Protein AF-A0A2I7ZGC5-F1 (afdb_monomer_lite)

pLDDT: mean 86.62, std 9.99, range [56.62, 96.94]

Structure (mmCIF, N/CA/C/O backbone):
data_AF-A0A2I7ZGC5-F1
#
_entry.id   AF-A0A2I7ZGC5-F1
#
loop_
_atom_site.group_PDB
_atom_site.id
_atom_site.type_symbol
_atom_site.label_atom_id
_atom_site.label_alt_id
_atom_site.label_comp_id
_atom_site.label_asym_id
_atom_site.label_entity_id
_atom_site.label_seq_id
_atom_site.pdbx_PDB_ins_code
_atom_site.Cartn_x
_atom_site.Cartn_y
_atom_site.Cartn_z
_atom_site.occupancy
_atom_site.B_iso_or_equiv
_atom_site.auth_seq_id
_atom_site.auth_comp_id
_atom_site.auth_asym_id
_atom_site.auth_atom_id
_atom_site.pdbx_PDB_model_num
ATOM 1 N N . TRP A 1 1 ? 6.397 -4.520 -6.3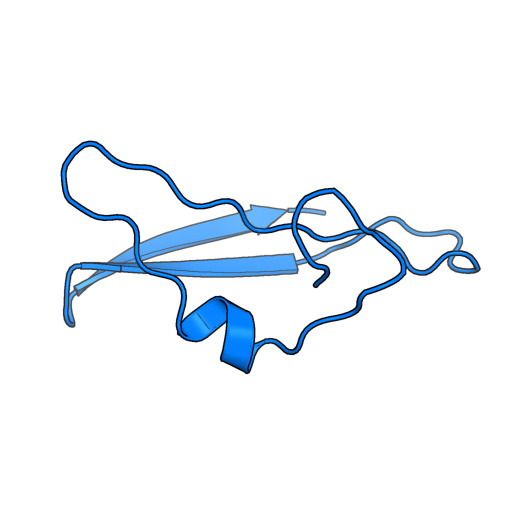47 1.00 84.62 1 TRP A N 1
ATOM 2 C CA . TRP A 1 1 ? 6.386 -3.197 -5.685 1.00 84.62 1 TRP A CA 1
ATOM 3 C C . TRP A 1 1 ? 7.782 -2.621 -5.733 1.00 84.62 1 TRP A C 1
ATOM 5 O O . TRP A 1 1 ? 8.714 -3.397 -5.888 1.00 84.62 1 TRP A O 1
ATOM 15 N N . TYR A 1 2 ? 7.956 -1.314 -5.560 1.00 87.56 2 TYR A N 1
ATOM 16 C CA . TYR A 1 2 ? 9.295 -0.719 -5.499 1.00 87.56 2 TYR A CA 1
ATOM 17 C C . TYR A 1 2 ? 9.384 0.427 -4.476 1.00 87.56 2 TYR A C 1
ATOM 19 O O . TYR A 1 2 ? 8.355 0.965 -4.036 1.00 87.56 2 TYR A O 1
ATOM 27 N N . LYS A 1 3 ? 10.606 0.766 -4.043 1.00 86.56 3 LYS A N 1
ATOM 28 C CA . LYS A 1 3 ? 10.852 1.843 -3.063 1.00 86.56 3 LYS A CA 1
ATOM 29 C C . LYS A 1 3 ? 10.512 3.221 -3.626 1.00 86.56 3 LYS A C 1
ATOM 31 O O . LYS A 1 3 ? 10.622 3.473 -4.816 1.00 86.56 3 LYS A O 1
ATOM 36 N N . ASP A 1 4 ? 10.122 4.146 -2.757 1.00 83.00 4 ASP A N 1
ATOM 37 C CA . ASP A 1 4 ? 9.769 5.508 -3.164 1.00 83.00 4 ASP A CA 1
ATOM 38 C C . ASP A 1 4 ? 10.899 6.151 -3.987 1.00 83.00 4 ASP A C 1
ATOM 40 O O . ASP A 1 4 ? 12.034 6.263 -3.531 1.00 83.00 4 ASP A O 1
ATOM 44 N N . GLY A 1 5 ? 10.571 6.555 -5.216 1.00 81.62 5 GLY A N 1
ATOM 45 C CA . GLY A 1 5 ? 11.511 7.202 -6.134 1.00 81.62 5 GLY A CA 1
ATOM 46 C C . GLY A 1 5 ? 12.476 6.273 -6.880 1.00 81.62 5 GLY A C 1
ATOM 47 O O . GLY A 1 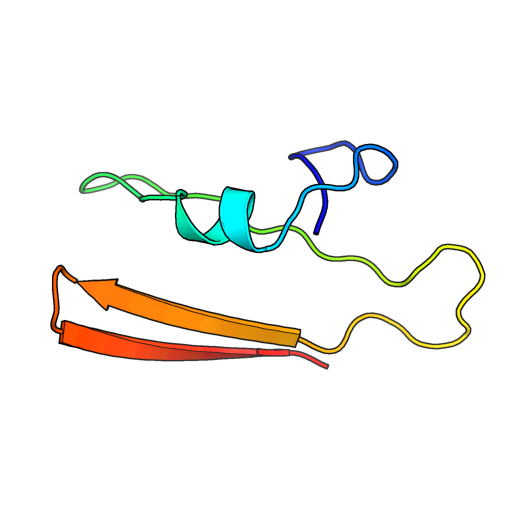5 ? 13.184 6.767 -7.752 1.00 81.62 5 GLY A O 1
ATOM 48 N N . ASP A 1 6 ? 12.480 4.964 -6.609 1.00 83.75 6 ASP A N 1
ATOM 49 C CA . ASP A 1 6 ? 13.427 4.015 -7.208 1.00 83.75 6 ASP A CA 1
ATOM 50 C C . ASP A 1 6 ? 12.721 2.744 -7.703 1.00 83.75 6 ASP A C 1
ATOM 52 O O . ASP A 1 6 ? 12.377 1.857 -6.921 1.00 83.75 6 ASP A O 1
ATOM 56 N N . LYS A 1 7 ? 12.506 2.671 -9.023 1.00 81.19 7 LYS A N 1
ATOM 57 C CA . LYS A 1 7 ? 11.825 1.552 -9.695 1.00 81.19 7 LYS A CA 1
ATOM 58 C C . LYS A 1 7 ? 12.667 0.279 -9.772 1.00 81.19 7 LYS A C 1
ATOM 60 O O . LYS A 1 7 ? 12.088 -0.793 -9.928 1.00 81.19 7 LYS A O 1
ATOM 65 N N . ASP A 1 8 ? 13.987 0.393 -9.649 1.00 82.12 8 ASP A N 1
ATOM 66 C CA . ASP A 1 8 ? 14.908 -0.743 -9.728 1.00 82.12 8 ASP A CA 1
ATOM 67 C C . ASP A 1 8 ? 15.084 -1.412 -8.352 1.00 82.12 8 ASP A C 1
ATOM 69 O O . ASP A 1 8 ? 15.478 -2.575 -8.250 1.00 82.12 8 ASP A O 1
ATOM 73 N N . ALA A 1 9 ? 14.721 -0.706 -7.277 1.00 85.12 9 ALA A N 1
ATOM 74 C CA . ALA A 1 9 ? 14.662 -1.235 -5.922 1.00 85.12 9 ALA A CA 1
ATOM 75 C C . ALA A 1 9 ? 13.334 -1.964 -5.650 1.00 85.12 9 ALA A C 1
ATOM 77 O O . ALA A 1 9 ? 12.453 -1.454 -4.945 1.00 85.12 9 ALA A O 1
ATOM 78 N N . GLU A 1 10 ? 13.204 -3.175 -6.195 1.00 85.88 10 GLU A N 1
ATOM 79 C CA . GLU A 1 10 ? 12.050 -4.045 -5.954 1.00 85.88 10 GLU A CA 1
ATOM 80 C C . GLU A 1 10 ? 11.912 -4.387 -4.456 1.00 85.88 10 GLU A C 1
ATOM 82 O O . GLU A 1 10 ? 12.885 -4.718 -3.774 1.00 85.88 10 GLU A O 1
ATOM 87 N N . ILE A 1 11 ? 10.683 -4.291 -3.940 1.00 88.06 11 ILE A N 1
ATOM 88 C CA . ILE A 1 11 ? 10.320 -4.683 -2.571 1.00 88.06 11 ILE A CA 1
ATOM 89 C C . ILE A 1 11 ? 9.221 -5.739 -2.593 1.00 88.06 11 ILE A C 1
ATOM 91 O O . ILE A 1 11 ? 8.425 -5.837 -3.538 1.00 88.06 11 ILE A O 1
ATOM 95 N N . THR A 1 12 ? 9.164 -6.519 -1.522 1.00 89.12 12 THR A N 1
ATOM 96 C CA . THR A 1 12 ? 8.208 -7.613 -1.388 1.00 89.12 12 THR A CA 1
ATOM 97 C C . THR A 1 12 ? 6.814 -7.095 -1.026 1.00 89.12 12 THR A C 1
ATOM 99 O O . THR A 1 12 ? 6.628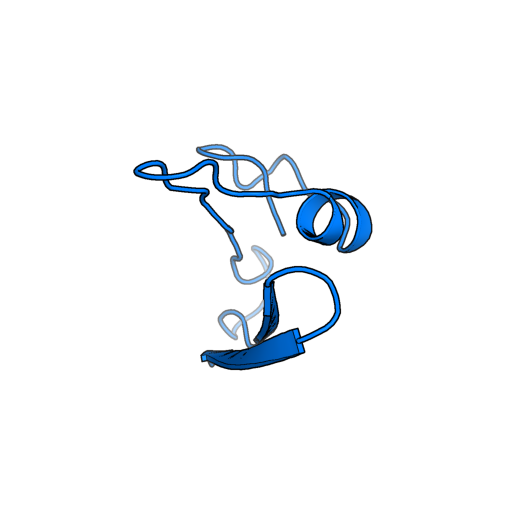 -5.967 -0.567 1.00 89.12 12 THR A O 1
ATOM 102 N N . SER A 1 13 ? 5.792 -7.934 -1.209 1.00 89.19 13 SER A N 1
ATOM 103 C CA . SER A 1 13 ? 4.444 -7.634 -0.704 1.00 89.19 13 SER A CA 1
ATOM 104 C C . SER A 1 13 ? 4.379 -7.599 0.823 1.00 89.19 13 SER A C 1
ATOM 106 O O . SER A 1 13 ? 3.455 -7.004 1.370 1.00 89.19 13 SER A O 1
ATOM 108 N N . GLU A 1 14 ? 5.321 -8.240 1.514 1.00 90.44 14 GLU A N 1
ATOM 109 C CA . GLU A 1 14 ? 5.405 -8.208 2.974 1.00 90.44 14 GLU A CA 1
ATOM 110 C C . GLU A 1 14 ? 5.895 -6.838 3.453 1.00 90.44 14 GLU A C 1
ATOM 112 O O . GLU A 1 14 ? 5.278 -6.251 4.336 1.00 90.44 14 GLU A O 1
ATOM 117 N N . ASP A 1 15 ? 6.882 -6.248 2.767 1.00 90.31 15 ASP A N 1
ATOM 118 C CA . ASP A 1 15 ? 7.339 -4.876 3.035 1.00 90.31 15 ASP A CA 1
ATOM 119 C C . ASP A 1 15 ? 6.204 -3.850 2.900 1.00 90.31 15 ASP A C 1
ATOM 121 O O . ASP A 1 15 ? 6.109 -2.902 3.679 1.00 90.31 15 ASP A O 1
ATOM 125 N N . VAL A 1 16 ? 5.316 -4.039 1.918 1.00 90.06 16 VAL A N 1
ATOM 126 C CA . VAL A 1 16 ? 4.133 -3.185 1.734 1.00 90.06 16 VAL A CA 1
ATOM 127 C C . VAL A 1 16 ? 3.091 -3.409 2.828 1.00 90.06 16 VAL A C 1
ATOM 129 O O . VAL A 1 16 ? 2.505 -2.439 3.296 1.00 90.06 16 VAL A O 1
ATOM 132 N N . GLN A 1 17 ? 2.879 -4.648 3.277 1.00 91.06 17 GLN A N 1
ATOM 133 C CA . GLN A 1 17 ? 1.940 -4.951 4.366 1.00 91.06 17 GLN A CA 1
ATOM 134 C C . GLN A 1 17 ? 2.353 -4.331 5.706 1.00 91.06 17 GLN A C 1
ATOM 136 O O . GLN A 1 17 ? 1.490 -4.043 6.528 1.00 91.06 17 GLN A O 1
ATOM 141 N N . GLN A 1 18 ? 3.647 -4.081 5.918 1.00 91.56 18 GLN A N 1
ATOM 142 C CA . GLN A 1 18 ? 4.137 -3.398 7.119 1.00 91.56 18 GLN A CA 1
ATOM 143 C C . GLN A 1 18 ? 3.965 -1.868 7.070 1.00 91.56 18 GLN A C 1
ATOM 145 O O . GLN A 1 18 ? 4.220 -1.179 8.060 1.00 91.56 18 GLN A O 1
ATOM 150 N N . LYS A 1 19 ? 3.537 -1.294 5.936 1.00 91.75 19 LYS A N 1
ATOM 151 C CA . LYS A 1 19 ? 3.328 0.153 5.812 1.00 91.75 19 LYS A CA 1
ATOM 152 C C . LYS A 1 19 ? 2.069 0.585 6.564 1.00 91.75 19 LYS A C 1
ATOM 154 O O . LYS A 1 19 ? 0.980 0.080 6.321 1.00 91.75 19 LYS A O 1
ATOM 159 N N . THR A 1 20 ? 2.213 1.586 7.431 1.00 93.88 20 THR A N 1
ATOM 160 C CA . THR A 1 20 ? 1.108 2.196 8.186 1.00 93.88 20 THR A CA 1
ATOM 161 C C . THR A 1 20 ? 1.186 3.714 8.067 1.00 93.88 20 THR A C 1
ATOM 163 O O . THR A 1 20 ? 2.256 4.296 8.249 1.00 93.88 20 THR A O 1
ATOM 166 N N . ALA A 1 21 ? 0.060 4.364 7.771 1.00 92.62 21 ALA A N 1
ATOM 167 C CA . ALA A 1 21 ? -0.039 5.819 7.812 1.00 92.62 21 ALA A CA 1
ATOM 168 C C . ALA A 1 21 ? -0.426 6.270 9.234 1.00 92.62 21 ALA A C 1
ATOM 170 O O . ALA A 1 21 ? -1.436 5.795 9.759 1.00 92.62 21 ALA A O 1
ATOM 171 N N . PRO A 1 22 ? 0.335 7.172 9.879 1.00 92.19 22 PRO A N 1
ATOM 172 C CA . PRO A 1 22 ? -0.069 7.733 11.163 1.00 92.19 22 PRO A CA 1
ATOM 173 C C . PRO A 1 22 ? -1.269 8.684 10.988 1.00 92.19 22 PRO A C 1
ATOM 175 O O . PRO A 1 22 ? -1.518 9.155 9.875 1.00 92.19 22 PRO A O 1
ATOM 178 N N . PRO A 1 23 ? -1.993 9.032 12.069 1.00 91.19 23 PRO A N 1
ATOM 179 C CA . PRO A 1 23 ? -3.059 10.030 12.010 1.00 91.19 23 PRO A CA 1
ATOM 180 C C . PRO A 1 23 ? -2.585 11.344 11.372 1.00 91.19 23 PRO A C 1
ATOM 182 O O . PRO A 1 23 ? -1.589 11.926 11.798 1.00 91.19 23 PRO A O 1
ATOM 185 N N . GLY A 1 24 ? -3.289 11.801 10.331 1.00 93.38 24 GLY A N 1
ATOM 186 C CA . GLY A 1 24 ? -2.928 12.999 9.559 1.00 93.38 24 GLY A CA 1
ATOM 187 C C . GLY A 1 24 ? -1.741 12.828 8.598 1.00 93.38 24 GLY A C 1
ATOM 188 O O . GLY A 1 24 ? -1.373 13.783 7.918 1.00 93.38 24 GLY A O 1
ATOM 189 N N . GLY A 1 25 ? -1.145 11.636 8.531 1.00 93.06 25 GLY A N 1
ATOM 190 C CA . GLY A 1 25 ? -0.061 11.297 7.617 1.00 93.06 25 GLY A CA 1
ATOM 191 C C . GLY A 1 25 ? -0.535 10.590 6.349 1.00 93.06 25 GLY A C 1
ATOM 192 O O . GLY A 1 25 ? -1.718 10.320 6.148 1.00 93.06 25 GLY A O 1
ATOM 193 N N . SER A 1 26 ? 0.425 10.262 5.490 1.00 92.38 26 SER A N 1
ATOM 194 C CA . SER A 1 26 ? 0.209 9.457 4.288 1.00 92.38 26 SER A CA 1
ATOM 195 C C . SER A 1 26 ? 1.362 8.480 4.101 1.00 92.38 26 SER A C 1
ATOM 197 O O . SER A 1 26 ? 2.444 8.657 4.665 1.00 92.38 26 SER A O 1
ATOM 199 N N . VAL A 1 27 ? 1.116 7.434 3.320 1.00 92.06 27 VAL A N 1
ATOM 200 C CA . VAL A 1 27 ? 2.138 6.476 2.921 1.00 92.06 27 VAL A CA 1
ATOM 201 C C . VAL A 1 27 ? 1.977 6.154 1.443 1.00 92.06 27 VAL A C 1
ATOM 203 O O . VAL A 1 27 ? 0.857 6.007 0.955 1.00 92.06 27 VAL A O 1
ATOM 206 N N . ASN A 1 28 ? 3.095 6.048 0.731 1.00 91.31 28 ASN A N 1
ATOM 207 C CA . ASN A 1 28 ? 3.092 5.725 -0.689 1.00 91.31 28 ASN A CA 1
ATOM 208 C C . ASN A 1 28 ? 3.189 4.217 -0.905 1.00 91.31 28 ASN A C 1
ATOM 210 O O . ASN A 1 28 ? 3.914 3.508 -0.197 1.00 91.31 28 ASN A O 1
ATOM 214 N N . VAL A 1 29 ? 2.508 3.731 -1.937 1.00 89.50 29 VAL A N 1
ATOM 215 C CA . VAL A 1 29 ? 2.649 2.364 -2.436 1.00 89.50 29 VAL A CA 1
ATOM 216 C C . VAL A 1 29 ? 2.926 2.456 -3.928 1.00 89.50 29 VAL A C 1
ATOM 218 O O . VAL A 1 29 ? 2.132 3.041 -4.659 1.00 89.50 29 VAL A O 1
ATOM 221 N N . ASN A 1 30 ? 4.065 1.922 -4.374 1.00 88.81 30 ASN A N 1
ATOM 222 C CA . ASN A 1 30 ? 4.522 2.103 -5.749 1.00 88.81 30 ASN A CA 1
ATOM 223 C C . ASN A 1 30 ? 4.578 0.764 -6.485 1.00 88.81 30 ASN A C 1
ATOM 225 O O . ASN A 1 30 ? 5.175 -0.207 -6.003 1.00 88.81 30 ASN A O 1
ATOM 229 N N . SER A 1 31 ? 3.971 0.729 -7.667 1.00 85.94 31 SER A N 1
ATOM 230 C CA . SER A 1 31 ? 3.995 -0.412 -8.576 1.00 85.94 31 SER A CA 1
ATOM 231 C C . SER A 1 31 ? 4.251 0.069 -9.999 1.00 85.94 31 SER A C 1
ATOM 233 O O . SER A 1 31 ? 3.745 1.113 -10.406 1.00 85.94 31 SER A O 1
ATOM 235 N N . CYS A 1 32 ? 5.066 -0.665 -10.753 1.00 82.25 32 CYS A N 1
ATOM 236 C CA . CYS A 1 32 ? 5.284 -0.439 -12.178 1.00 82.25 32 CYS A CA 1
ATOM 237 C C . CYS A 1 32 ? 5.256 -1.780 -12.902 1.00 82.25 32 CYS A C 1
ATOM 239 O O . CYS A 1 32 ? 5.546 -2.821 -12.306 1.00 82.25 32 CYS A O 1
ATOM 241 N N . GLY A 1 33 ? 4.913 -1.748 -14.191 1.00 72.75 33 GLY A N 1
ATOM 242 C CA . GLY A 1 33 ? 5.157 -2.891 -15.063 1.00 72.75 33 GLY A CA 1
ATOM 243 C C . GLY A 1 33 ? 6.645 -3.233 -15.073 1.00 72.75 33 GLY A C 1
ATOM 244 O O . GLY A 1 33 ? 7.494 -2.356 -14.881 1.00 72.75 33 GLY A O 1
ATOM 245 N N . ARG A 1 34 ? 6.965 -4.514 -15.263 1.00 68.69 34 ARG A N 1
ATOM 246 C CA . ARG A 1 34 ? 8.354 -4.926 -15.490 1.00 68.69 34 ARG A CA 1
ATOM 247 C C . ARG A 1 34 ? 8.849 -4.280 -16.782 1.00 68.69 34 ARG A C 1
ATOM 249 O O . ARG A 1 34 ? 8.087 -4.201 -17.739 1.00 68.69 34 ARG A O 1
ATOM 256 N N . SER A 1 35 ? 10.105 -3.844 -16.804 1.00 61.81 35 SER A N 1
ATOM 257 C CA . SER A 1 35 ? 10.736 -3.071 -17.889 1.00 61.81 35 SER A CA 1
ATOM 258 C C . SER A 1 35 ? 10.534 -3.677 -19.283 1.00 61.81 35 SER A C 1
ATOM 260 O O . SER A 1 35 ? 10.441 -2.943 -20.262 1.00 61.81 35 SER A O 1
ATOM 262 N N . ASP A 1 36 ? 10.405 -5.006 -19.345 1.00 60.19 36 ASP A N 1
ATOM 263 C CA . ASP A 1 36 ? 10.285 -5.787 -20.580 1.00 60.19 36 ASP A CA 1
ATOM 264 C C . ASP A 1 36 ? 8.858 -6.313 -20.839 1.00 60.19 36 ASP A C 1
ATOM 266 O O . ASP A 1 36 ? 8.625 -7.076 -21.778 1.00 60.19 36 ASP A O 1
ATOM 270 N N . ALA A 1 37 ? 7.887 -5.955 -19.994 1.00 56.62 37 ALA A N 1
ATOM 271 C CA . ALA A 1 37 ? 6.498 -6.361 -20.151 1.00 56.62 37 ALA A CA 1
ATOM 272 C C . ALA A 1 37 ? 5.741 -5.332 -21.002 1.00 56.62 37 ALA A C 1
ATOM 274 O O . ALA A 1 37 ? 5.682 -4.150 -20.679 1.00 56.62 37 ALA A O 1
ATOM 275 N N . SER A 1 38 ? 5.089 -5.796 -22.070 1.00 56.84 38 SER A N 1
ATOM 276 C CA . SER A 1 38 ? 4.206 -4.985 -22.926 1.00 56.84 38 SER A CA 1
ATOM 277 C C . SER A 1 38 ? 2.908 -4.527 -22.239 1.00 56.84 38 SER A C 1
ATOM 279 O O . SER A 1 38 ? 2.080 -3.869 -22.865 1.00 56.84 38 SER A O 1
ATOM 281 N N . SER A 1 39 ? 2.725 -4.889 -20.968 1.00 61.94 39 SER A N 1
ATOM 282 C CA . SER A 1 39 ? 1.568 -4.584 -20.133 1.00 61.94 39 SER A CA 1
ATOM 283 C C . SER A 1 39 ? 2.034 -3.802 -18.908 1.00 61.94 39 SER A C 1
ATOM 285 O O . SER A 1 39 ? 3.143 -4.030 -18.429 1.00 61.94 39 SER A O 1
ATOM 287 N N . GLY A 1 40 ? 1.193 -2.885 -18.420 1.00 74.50 40 GLY A N 1
ATOM 288 C CA . GLY A 1 40 ? 1.459 -2.050 -17.248 1.00 74.50 40 GLY A CA 1
ATOM 289 C C . GLY A 1 40 ? 1.560 -2.854 -15.946 1.00 74.50 40 GLY A C 1
ATOM 290 O O . GLY A 1 40 ? 2.295 -3.832 -15.838 1.00 74.50 40 GLY A O 1
ATOM 291 N N . THR A 1 41 ? 0.841 -2.442 -14.909 1.00 82.38 41 THR A N 1
ATOM 292 C CA . THR A 1 41 ? 0.767 -3.208 -13.661 1.00 82.38 41 THR A CA 1
ATOM 293 C C . THR A 1 41 ? -0.684 -3.336 -13.265 1.00 82.38 41 THR A C 1
ATOM 295 O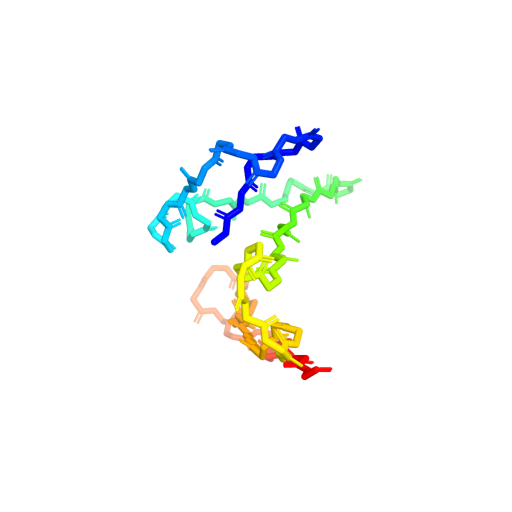 O . THR A 1 41 ? -1.303 -2.337 -12.958 1.00 82.38 41 THR A O 1
ATOM 298 N N . THR A 1 42 ? -1.190 -4.558 -13.185 1.00 86.19 42 THR A N 1
ATOM 299 C CA . THR A 1 42 ? -2.452 -4.831 -12.497 1.00 86.19 42 THR A CA 1
ATOM 300 C C . THR A 1 42 ? -2.142 -5.161 -11.043 1.00 86.19 42 THR A C 1
ATOM 302 O O . THR A 1 42 ? -1.176 -5.875 -10.751 1.00 86.19 42 THR A O 1
ATOM 305 N N . GLY A 1 43 ? -2.944 -4.662 -10.110 1.00 89.19 43 GLY A N 1
ATOM 306 C CA . GLY A 1 43 ? -2.745 -4.968 -8.702 1.00 89.19 43 GLY A CA 1
ATOM 307 C C . GLY A 1 43 ? -3.810 -4.400 -7.780 1.00 89.19 43 GLY A C 1
ATOM 308 O O . GLY A 1 43 ? -4.810 -3.816 -8.188 1.00 89.19 43 GLY A O 1
ATOM 309 N N . GLY A 1 44 ? -3.616 -4.629 -6.488 1.00 91.88 44 GLY A N 1
ATOM 310 C CA . GLY A 1 44 ? -4.510 -4.123 -5.463 1.00 91.88 44 GLY A CA 1
ATOM 311 C C . GLY A 1 44 ? -3.991 -4.403 -4.065 1.00 91.88 44 GLY A C 1
ATOM 312 O O . GLY A 1 44 ? -3.122 -5.251 -3.868 1.00 91.88 44 GLY A O 1
ATOM 313 N N . PHE A 1 45 ? -4.556 -3.702 -3.093 1.00 93.06 45 PHE A N 1
ATOM 314 C CA . PHE A 1 45 ? -4.338 -3.962 -1.676 1.00 93.06 45 PHE A CA 1
ATOM 315 C C . PHE A 1 45 ? -5.605 -3.646 -0.882 1.00 93.06 45 PHE A C 1
ATOM 317 O O . PHE A 1 45 ? -6.443 -2.843 -1.298 1.00 93.06 45 PHE A O 1
ATOM 324 N N . ASP A 1 46 ? -5.750 -4.302 0.262 1.00 95.50 46 ASP A N 1
ATOM 325 C CA . ASP A 1 46 ? -6.821 -4.026 1.211 1.00 95.50 46 ASP A CA 1
ATOM 326 C C . ASP A 1 46 ? -6.325 -3.022 2.261 1.00 95.50 46 ASP A C 1
ATOM 328 O O . ASP A 1 46 ? -5.203 -3.138 2.751 1.00 95.50 46 ASP A O 1
ATOM 332 N N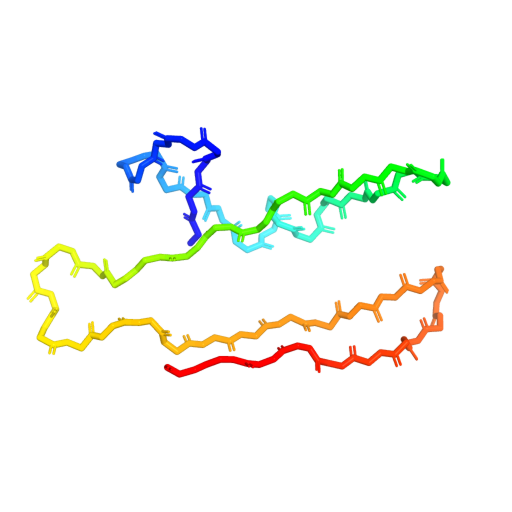 . LEU A 1 47 ? -7.164 -2.049 2.613 1.00 94.81 47 LEU A N 1
ATOM 333 C CA . LEU A 1 47 ? -6.898 -1.086 3.679 1.00 94.81 47 LEU A CA 1
ATOM 334 C C . LEU A 1 47 ? -7.643 -1.506 4.950 1.00 94.81 47 LEU A C 1
ATOM 336 O O . LEU A 1 47 ? -8.834 -1.827 4.889 1.00 94.81 47 LEU A O 1
ATOM 340 N N . TYR A 1 48 ? -6.955 -1.460 6.089 1.00 95.31 48 TYR A N 1
ATOM 341 C CA . TYR A 1 48 ? -7.491 -1.822 7.400 1.00 95.31 48 TYR A CA 1
ATOM 342 C C . TYR A 1 48 ? -7.303 -0.691 8.418 1.00 95.31 48 TYR A C 1
ATOM 344 O O . TYR A 1 48 ? -6.297 0.015 8.384 1.00 95.31 48 TYR A O 1
ATOM 352 N N . ASP A 1 49 ? -8.261 -0.565 9.336 1.00 94.06 49 ASP A N 1
ATOM 353 C CA . ASP A 1 49 ? -8.133 0.148 10.611 1.00 94.06 49 ASP A CA 1
ATOM 354 C C . ASP A 1 49 ? -8.177 -0.892 11.742 1.00 94.06 49 ASP A C 1
ATOM 356 O O . ASP A 1 49 ? -9.227 -1.470 12.053 1.00 94.06 49 ASP A O 1
ATOM 360 N N . GLY A 1 50 ? -7.003 -1.230 12.283 1.00 91.38 50 GLY A N 1
ATOM 361 C CA . GLY A 1 50 ? -6.831 -2.382 13.168 1.00 91.38 50 GLY A CA 1
ATOM 362 C C . GLY A 1 50 ? -7.261 -3.685 12.483 1.00 91.38 50 GLY A C 1
ATOM 363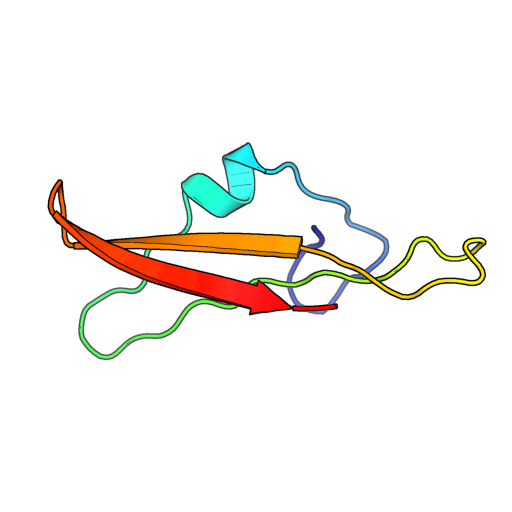 O O . GLY A 1 50 ? -6.697 -4.076 11.466 1.00 91.38 50 GLY A O 1
ATOM 364 N N . ASN A 1 51 ? -8.288 -4.345 13.025 1.00 95.25 51 ASN A N 1
ATOM 365 C CA . ASN A 1 51 ? -8.860 -5.571 12.448 1.00 95.25 51 ASN A CA 1
ATOM 366 C C . ASN A 1 51 ? -10.046 -5.305 11.502 1.00 95.25 51 ASN A C 1
ATOM 368 O O . ASN A 1 51 ? -10.624 -6.245 10.956 1.00 95.25 51 ASN A O 1
ATOM 372 N N . THR A 1 52 ? -10.440 -4.043 11.317 1.00 96.94 52 THR A N 1
ATOM 373 C CA . THR A 1 52 ? -11.592 -3.674 10.491 1.00 96.94 52 THR A CA 1
ATOM 374 C C . THR A 1 52 ? -11.135 -3.371 9.076 1.00 96.94 52 THR A C 1
ATOM 376 O O . THR A 1 52 ? -10.371 -2.435 8.851 1.00 96.94 52 THR A O 1
ATOM 379 N N . LYS A 1 53 ? -11.627 -4.129 8.094 1.00 96.50 53 LYS A N 1
ATOM 380 C CA . LYS A 1 53 ? -11.384 -3.822 6.682 1.00 96.50 53 LYS A CA 1
ATOM 381 C C . LYS A 1 53 ? -12.159 -2.565 6.285 1.00 96.50 53 LYS A C 1
ATOM 383 O O . LYS A 1 53 ? -13.385 -2.559 6.343 1.00 96.50 53 LYS A O 1
ATOM 388 N N . ILE A 1 54 ? -11.447 -1.536 5.834 1.00 96.44 54 ILE A N 1
ATOM 389 C CA . ILE A 1 54 ? -12.036 -0.297 5.311 1.00 96.44 54 ILE A CA 1
ATOM 390 C C . ILE A 1 54 ? -12.485 -0.506 3.863 1.00 96.44 54 ILE A C 1
ATOM 392 O O . ILE A 1 54 ? -13.584 -0.115 3.479 1.00 96.44 54 ILE A O 1
ATOM 396 N N . GLY A 1 55 ? -11.643 -1.143 3.046 1.00 96.25 55 GLY A N 1
ATOM 397 C CA . GLY A 1 55 ? -11.937 -1.342 1.631 1.00 96.25 55 GLY A CA 1
ATOM 398 C C . GLY A 1 55 ? -10.788 -1.968 0.856 1.00 96.25 55 GLY A C 1
ATOM 399 O O . GLY A 1 55 ? -9.758 -2.323 1.425 1.00 96.25 55 GLY A O 1
ATOM 400 N N . ARG A 1 56 ? -10.985 -2.114 -0.455 1.00 95.44 56 ARG A N 1
ATOM 401 C CA . ARG A 1 56 ? -9.969 -2.600 -1.391 1.00 95.44 56 ARG A CA 1
ATOM 402 C C . ARG A 1 56 ? -9.668 -1.526 -2.422 1.00 95.44 56 ARG A C 1
ATOM 404 O O . ARG A 1 56 ? -10.583 -1.020 -3.065 1.00 95.44 56 ARG A O 1
ATOM 411 N N . VAL A 1 57 ? -8.388 -1.240 -2.604 1.00 93.75 57 VAL A N 1
ATOM 412 C CA . VAL A 1 57 ? -7.876 -0.472 -3.736 1.00 93.75 57 VAL A CA 1
ATOM 413 C C . VAL A 1 57 ? -7.465 -1.463 -4.821 1.00 93.75 57 VAL A C 1
ATOM 415 O O . VAL A 1 57 ? -6.840 -2.484 -4.532 1.00 93.75 57 VAL A O 1
ATOM 418 N N . HIS A 1 58 ? -7.843 -1.185 -6.064 1.00 92.81 58 HIS A N 1
ATOM 419 C CA . HIS A 1 58 ? -7.525 -2.006 -7.229 1.00 92.81 58 HIS A CA 1
ATOM 420 C C . HIS A 1 58 ? -7.177 -1.104 -8.414 1.00 92.81 58 HIS A C 1
ATOM 422 O O . HIS A 1 58 ? -7.814 -0.065 -8.589 1.00 92.81 58 HIS A O 1
ATOM 428 N N . TRP A 1 59 ? -6.206 -1.515 -9.224 1.00 90.12 59 TRP A N 1
ATOM 429 C CA . TRP A 1 59 ? -5.831 -0.851 -10.469 1.00 90.12 59 TRP A CA 1
ATOM 430 C C . TRP A 1 59 ? -5.444 -1.876 -11.545 1.00 90.12 59 TRP A C 1
ATOM 432 O O . TRP A 1 59 ? -5.086 -3.013 -11.225 1.00 90.12 59 TRP A O 1
ATOM 442 N N . ASP A 1 60 ? -5.529 -1.445 -12.803 1.00 85.12 60 ASP A N 1
ATOM 443 C CA . ASP A 1 60 ? -5.116 -2.159 -14.017 1.00 85.12 60 ASP A CA 1
ATOM 444 C C . ASP A 1 60 ? -4.335 -1.201 -14.929 1.00 85.12 60 ASP A C 1
ATOM 446 O O . ASP A 1 60 ? -4.822 -0.055 -15.097 1.00 85.12 60 ASP A O 1
#

Organism: Aspergillus fumigatus (NCBI:txid746128)

InterPro domains:
  IPR009413 Hemolysin, aegerolysin type [PF06355] (1-60)

Radius of gyration: 12.92 Å; chains: 1; bounding box: 27×21×36 Å

Foldseek 3Di:
DADVPDPPHDDDVVVVVPDDADVVGDDDDDDFDDPPDPDTDWDKDWDDDVPRTPGIDTDD

Sequence (60 aa):
WYKDGDKDAEITSEDVQQKTAPPGGSVNVNSCGRSDASSGTTGGFDLYDGNTKIGRVHWD

Secondary structure (DSSP, 8-state):
-EETTEEEEE--HHHHHT--PPTT-----B----TT-SS---EEEEEEETTEEEEEEEE-